Protein AF-A0A372MEX7-F1 (afdb_monomer_lite)

Structure (mmCIF, N/CA/C/O backbone):
data_AF-A0A372MEX7-F1
#
_entry.id   AF-A0A372MEX7-F1
#
loop_
_atom_site.group_PDB
_atom_site.id
_atom_site.type_symbol
_atom_site.label_atom_id
_atom_site.label_alt_id
_atom_site.label_comp_id
_atom_site.label_asym_id
_atom_site.label_entity_id
_atom_site.label_seq_id
_atom_site.pdbx_PDB_ins_code
_atom_site.Cartn_x
_atom_site.Cartn_y
_atom_site.Cartn_z
_atom_site.occupancy
_atom_site.B_iso_or_equiv
_atom_site.auth_seq_id
_atom_site.auth_comp_id
_atom_site.auth_asym_id
_atom_site.auth_atom_id
_atom_site.pdbx_PDB_model_num
ATOM 1 N N . MET A 1 1 ? -10.291 -11.111 20.963 1.00 56.66 1 MET A N 1
ATOM 2 C CA . MET A 1 1 ? -9.154 -10.433 20.317 1.00 56.66 1 MET A CA 1
ATOM 3 C C . MET A 1 1 ? -8.969 -9.152 21.096 1.00 56.66 1 MET A C 1
ATOM 5 O O . MET A 1 1 ? -9.987 -8.543 21.395 1.00 56.66 1 MET A O 1
ATOM 9 N N . THR A 1 2 ? -7.767 -8.831 21.561 1.00 71.25 2 THR A N 1
ATOM 10 C CA . THR A 1 2 ? -7.528 -7.522 22.191 1.00 71.25 2 THR A CA 1
ATOM 11 C C . THR A 1 2 ? -7.231 -6.488 21.112 1.00 71.25 2 THR A C 1
ATOM 13 O O . THR A 1 2 ? -6.749 -6.862 20.044 1.00 71.25 2 THR A O 1
ATOM 16 N N . ASP A 1 3 ? -7.473 -5.211 21.393 1.00 72.75 3 ASP A N 1
ATOM 17 C CA . ASP A 1 3 ? -7.234 -4.117 20.438 1.00 72.75 3 ASP A CA 1
ATOM 18 C C . ASP A 1 3 ? -5.768 -4.097 19.942 1.00 72.75 3 ASP A C 1
ATOM 20 O O . ASP A 1 3 ? -5.489 -3.837 18.767 1.00 72.75 3 ASP A O 1
ATOM 24 N N . ASP A 1 4 ? -4.837 -4.529 20.800 1.00 78.38 4 ASP A N 1
ATOM 25 C CA . ASP A 1 4 ? -3.423 -4.758 20.472 1.00 78.38 4 ASP A CA 1
ATOM 26 C C . ASP A 1 4 ? -3.206 -5.839 19.392 1.00 78.38 4 ASP A C 1
ATOM 28 O O . ASP A 1 4 ? -2.334 -5.692 18.532 1.00 78.38 4 ASP A O 1
ATOM 32 N N . ASP A 1 5 ? -4.003 -6.916 19.392 1.00 82.38 5 ASP A N 1
ATOM 33 C CA . ASP A 1 5 ? -3.903 -7.990 18.392 1.00 82.38 5 ASP A CA 1
ATOM 34 C C . ASP A 1 5 ? -4.407 -7.491 17.031 1.00 82.38 5 ASP A C 1
ATOM 36 O O . ASP A 1 5 ? -3.802 -7.766 15.992 1.00 82.38 5 ASP A O 1
ATOM 40 N N . THR A 1 6 ? -5.504 -6.724 17.021 1.00 81.50 6 THR A N 1
ATOM 41 C CA . THR A 1 6 ? -6.043 -6.100 15.803 1.00 81.50 6 THR A CA 1
ATOM 42 C C . THR A 1 6 ? -5.095 -5.069 15.216 1.00 81.50 6 THR A C 1
ATOM 44 O O . THR A 1 6 ? -4.880 -5.051 14.003 1.00 81.50 6 THR A O 1
ATOM 47 N N . LEU A 1 7 ? -4.465 -4.254 16.062 1.00 84.31 7 LEU A N 1
ATOM 48 C CA . LEU A 1 7 ? -3.479 -3.273 15.633 1.00 84.31 7 LEU A CA 1
ATOM 49 C C . LEU A 1 7 ? -2.242 -3.956 15.026 1.00 84.31 7 LEU A C 1
ATOM 51 O O . LEU A 1 7 ? -1.764 -3.545 13.966 1.00 84.31 7 LEU A O 1
ATOM 55 N N . ALA A 1 8 ? -1.762 -5.040 15.645 1.00 86.44 8 ALA A N 1
ATOM 56 C CA . ALA A 1 8 ? -0.664 -5.839 15.108 1.00 86.44 8 ALA A CA 1
ATOM 57 C C . ALA A 1 8 ? -1.004 -6.443 13.733 1.00 86.44 8 ALA A C 1
ATOM 59 O O . ALA A 1 8 ? -0.175 -6.384 12.823 1.00 86.44 8 ALA A O 1
ATOM 60 N N . MET A 1 9 ? -2.229 -6.953 13.549 1.00 86.06 9 MET A N 1
ATOM 61 C CA . MET A 1 9 ? -2.695 -7.449 12.248 1.00 86.06 9 MET A CA 1
ATOM 62 C C . MET A 1 9 ? -2.710 -6.349 11.181 1.00 86.06 9 MET A C 1
ATOM 64 O O . MET A 1 9 ? -2.256 -6.590 10.063 1.00 86.06 9 MET A O 1
ATOM 68 N N . CYS A 1 10 ? -3.168 -5.138 11.512 1.00 86.94 10 CYS A N 1
ATOM 69 C CA . CYS A 1 10 ? -3.152 -4.003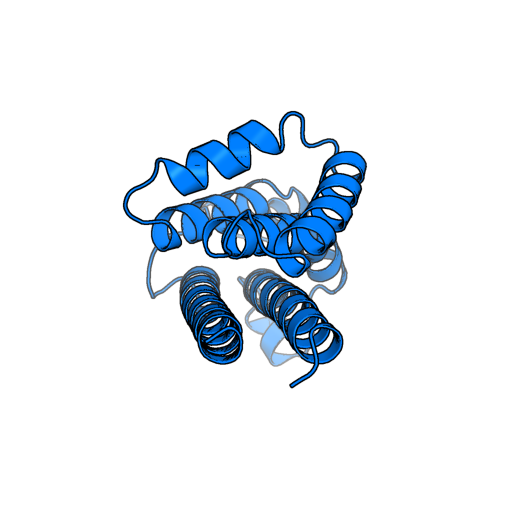 10.585 1.00 86.94 10 CYS A CA 1
ATOM 70 C C . CYS A 1 10 ? -1.724 -3.627 10.163 1.00 86.94 10 CYS A C 1
ATOM 72 O O . CYS A 1 10 ? -1.453 -3.487 8.969 1.00 86.94 10 CYS A O 1
ATOM 74 N N . TYR A 1 11 ? -0.790 -3.509 11.112 1.00 88.50 11 TYR A N 1
ATOM 75 C CA . TYR A 1 11 ? 0.608 -3.203 10.789 1.00 88.50 11 TYR A CA 1
ATOM 76 C C . TYR A 1 11 ? 1.270 -4.298 9.957 1.00 88.50 11 TYR A C 1
ATOM 78 O O . TYR A 1 11 ? 2.013 -3.993 9.021 1.00 88.50 11 TYR A O 1
ATOM 86 N N . GLN A 1 12 ? 0.978 -5.562 10.263 1.00 89.31 12 GLN A N 1
ATOM 87 C CA . GLN A 1 12 ? 1.463 -6.680 9.470 1.00 89.31 12 GLN A CA 1
ATOM 88 C C . GLN A 1 12 ? 0.907 -6.621 8.042 1.00 89.31 12 GLN A C 1
ATOM 90 O O . GLN A 1 12 ? 1.680 -6.701 7.092 1.00 89.31 12 GLN A O 1
ATOM 95 N N . ALA A 1 13 ? -0.397 -6.390 7.874 1.00 88.50 13 ALA A N 1
ATOM 96 C CA . ALA A 1 13 ? -1.021 -6.277 6.559 1.00 88.50 13 ALA A CA 1
ATOM 97 C C . ALA A 1 13 ? -0.429 -5.130 5.724 1.00 88.50 13 ALA A C 1
ATOM 99 O O . ALA A 1 13 ? -0.179 -5.304 4.528 1.00 88.50 13 ALA A O 1
ATOM 100 N N . ILE A 1 14 ? -0.151 -3.982 6.354 1.00 89.94 14 ILE A N 1
ATOM 101 C CA . ILE A 1 14 ? 0.517 -2.839 5.717 1.00 89.94 14 ILE A CA 1
ATOM 102 C C . ILE A 1 14 ? 1.927 -3.228 5.247 1.00 89.94 14 ILE A C 1
ATOM 104 O O . ILE A 1 14 ? 2.294 -2.978 4.095 1.00 89.94 14 ILE A O 1
ATOM 108 N N . GLY A 1 15 ? 2.721 -3.843 6.127 1.00 88.88 15 GLY A N 1
ATOM 109 C CA . GLY A 1 15 ? 4.100 -4.236 5.835 1.00 88.88 15 GLY A CA 1
ATOM 110 C C . GLY A 1 15 ? 4.200 -5.314 4.754 1.00 88.88 15 GLY A C 1
ATOM 111 O O . GLY A 1 15 ? 4.997 -5.180 3.819 1.00 88.88 15 GLY A O 1
ATOM 112 N N . ASP A 1 16 ? 3.364 -6.346 4.848 1.00 89.44 16 ASP A N 1
ATOM 113 C CA . ASP A 1 16 ? 3.303 -7.453 3.891 1.00 89.44 16 ASP A CA 1
ATOM 114 C C . ASP A 1 16 ? 2.873 -6.940 2.511 1.00 89.44 16 ASP A C 1
ATOM 116 O O . ASP A 1 16 ? 3.538 -7.215 1.512 1.00 89.44 16 ASP A O 1
ATOM 120 N N . THR A 1 17 ? 1.838 -6.095 2.453 1.00 89.44 17 THR A N 1
ATOM 121 C CA . THR A 1 17 ? 1.375 -5.464 1.208 1.00 89.44 17 THR A CA 1
ATOM 122 C C . THR A 1 17 ? 2.468 -4.624 0.551 1.00 89.44 17 THR A C 1
ATOM 124 O O . THR A 1 17 ? 2.776 -4.814 -0.629 1.00 89.44 17 THR A O 1
ATOM 127 N N . ALA A 1 18 ? 3.091 -3.712 1.302 1.00 89.81 18 ALA A N 1
ATOM 128 C CA . ALA A 1 18 ? 4.145 -2.854 0.769 1.00 89.81 18 ALA A CA 1
ATOM 129 C C . ALA A 1 18 ? 5.330 -3.680 0.247 1.00 89.81 18 ALA A C 1
ATOM 131 O O . ALA A 1 18 ? 5.901 -3.364 -0.801 1.00 89.81 18 ALA A O 1
ATOM 132 N N . THR A 1 19 ? 5.671 -4.768 0.941 1.00 89.56 19 THR A N 1
ATOM 133 C CA . THR A 1 19 ? 6.718 -5.708 0.526 1.00 89.56 19 THR A CA 1
ATOM 134 C C . THR A 1 19 ? 6.348 -6.418 -0.773 1.00 89.56 19 THR A C 1
ATOM 136 O O . THR A 1 19 ? 7.152 -6.414 -1.708 1.00 89.56 19 THR A O 1
ATOM 139 N N . GLU A 1 20 ? 5.142 -6.984 -0.861 1.00 88.50 20 GLU A N 1
ATOM 140 C CA . GLU A 1 20 ? 4.657 -7.701 -2.045 1.00 88.50 20 GLU A CA 1
ATOM 141 C C . GLU A 1 20 ? 4.644 -6.794 -3.282 1.00 88.50 20 GLU A C 1
ATOM 143 O O . GLU A 1 20 ? 5.156 -7.180 -4.338 1.00 88.50 20 GLU A O 1
ATOM 148 N N . ILE A 1 21 ? 4.120 -5.568 -3.152 1.00 88.06 21 ILE A N 1
ATOM 149 C CA . ILE A 1 21 ? 4.079 -4.593 -4.249 1.00 88.06 21 ILE A CA 1
ATOM 150 C C . ILE A 1 21 ? 5.502 -4.183 -4.652 1.00 88.06 21 ILE A C 1
ATOM 152 O O . ILE A 1 21 ? 5.837 -4.210 -5.840 1.00 88.06 21 ILE A O 1
ATOM 156 N N . SER A 1 22 ? 6.368 -3.859 -3.685 1.00 87.19 22 SER A N 1
ATOM 157 C CA . SER A 1 22 ? 7.760 -3.470 -3.967 1.00 87.19 22 SER A CA 1
ATOM 158 C C . SER A 1 22 ? 8.512 -4.570 -4.712 1.00 87.19 22 SER A C 1
ATOM 160 O O . SER A 1 22 ? 9.229 -4.291 -5.673 1.00 87.19 22 SER A O 1
ATOM 162 N N . GLN A 1 23 ? 8.321 -5.826 -4.298 1.00 85.44 23 GLN A N 1
ATOM 163 C CA . GLN A 1 23 ? 8.952 -6.982 -4.924 1.00 85.44 23 GLN A CA 1
ATOM 164 C C . GLN A 1 23 ? 8.421 -7.218 -6.344 1.00 85.44 23 GLN A C 1
ATOM 166 O O . GLN A 1 23 ? 9.188 -7.482 -7.270 1.00 85.44 23 GLN A O 1
ATOM 171 N N . ALA A 1 24 ? 7.109 -7.074 -6.550 1.00 84.81 24 ALA A N 1
ATOM 172 C CA . ALA A 1 24 ? 6.499 -7.235 -7.865 1.00 84.81 24 ALA A CA 1
ATOM 173 C C . ALA A 1 24 ? 7.093 -6.271 -8.903 1.00 84.81 24 ALA A C 1
ATOM 175 O O . ALA A 1 24 ? 7.310 -6.671 -10.049 1.00 84.81 24 ALA A O 1
ATOM 176 N N . TYR A 1 25 ? 7.394 -5.034 -8.495 1.00 79.06 25 TYR A N 1
ATOM 177 C CA . TYR A 1 25 ? 8.016 -4.033 -9.361 1.00 79.06 25 TYR A CA 1
ATOM 178 C C . TYR A 1 25 ? 9.544 -4.108 -9.416 1.00 79.06 25 TYR A C 1
ATOM 180 O O . TYR A 1 25 ? 10.106 -3.699 -10.432 1.00 79.06 25 TYR A O 1
ATOM 188 N N . SER A 1 26 ? 10.221 -4.669 -8.407 1.00 77.06 26 SER A N 1
ATOM 189 C CA . SER A 1 26 ? 11.660 -4.954 -8.496 1.00 77.06 26 SER A CA 1
ATOM 190 C C . SER A 1 26 ? 11.980 -6.119 -9.430 1.00 77.06 26 SER A C 1
ATOM 192 O O . SER A 1 26 ? 13.036 -6.128 -10.056 1.00 77.06 26 SER A O 1
ATOM 194 N N . ASP A 1 27 ? 11.067 -7.086 -9.537 1.00 71.62 27 ASP A N 1
ATOM 195 C CA . ASP A 1 27 ? 11.181 -8.231 -10.445 1.00 71.62 27 ASP A CA 1
ATOM 196 C C . ASP A 1 27 ? 10.789 -7.869 -11.892 1.00 71.62 27 ASP A C 1
ATOM 198 O O . ASP A 1 27 ? 11.020 -8.637 -12.833 1.00 71.62 27 ASP A O 1
ATOM 202 N N . PHE A 1 28 ? 10.132 -6.721 -12.093 1.00 62.81 28 PHE A N 1
ATOM 203 C CA . PHE A 1 28 ? 9.540 -6.364 -13.375 1.00 62.81 28 PHE A CA 1
ATOM 204 C C . PHE A 1 28 ? 10.605 -5.896 -14.374 1.00 62.81 28 PHE A C 1
ATOM 206 O O . PHE A 1 28 ? 11.166 -4.810 -14.257 1.00 62.81 28 PHE A O 1
ATOM 213 N N . GLY A 1 29 ? 10.829 -6.688 -15.425 1.00 53.88 29 GLY A N 1
ATOM 214 C CA . GLY A 1 29 ? 11.724 -6.340 -16.536 1.00 53.88 29 GLY A CA 1
ATOM 215 C C . GLY A 1 29 ? 13.080 -7.044 -16.518 1.00 53.88 29 GLY A C 1
ATOM 216 O O . GLY A 1 29 ? 13.778 -6.999 -17.531 1.00 53.88 29 GLY A O 1
ATOM 217 N N . ASP A 1 30 ? 13.408 -7.769 -15.448 1.00 58.53 30 ASP A N 1
ATOM 218 C CA . ASP A 1 30 ? 14.606 -8.605 -15.368 1.00 58.53 30 ASP A CA 1
ATOM 219 C C . ASP A 1 30 ? 14.240 -10.089 -15.259 1.00 58.53 30 ASP A C 1
ATOM 221 O O . ASP A 1 30 ? 14.470 -10.749 -14.253 1.00 58.53 30 ASP A O 1
ATOM 225 N N . LEU A 1 31 ? 13.638 -10.635 -16.321 1.00 54.94 31 LEU A N 1
ATOM 226 C CA . LEU A 1 31 ? 13.352 -12.073 -16.419 1.00 54.94 31 LEU A CA 1
ATOM 227 C C . LEU A 1 31 ? 14.621 -12.912 -16.202 1.00 54.94 31 LEU A C 1
ATOM 229 O O . LEU A 1 31 ? 14.553 -13.972 -15.593 1.00 54.94 31 LEU A O 1
ATOM 233 N N . VAL A 1 32 ? 15.779 -12.437 -16.673 1.00 53.75 32 VAL A N 1
ATOM 234 C CA . VAL A 1 32 ? 17.059 -13.146 -16.532 1.00 53.75 32 VAL A CA 1
ATOM 235 C C . VAL A 1 32 ? 17.560 -13.086 -15.087 1.00 53.75 32 VAL A C 1
ATOM 237 O O . VAL A 1 32 ? 17.927 -14.125 -14.546 1.00 53.75 32 VAL A O 1
ATOM 240 N N . GLY A 1 33 ? 17.514 -11.919 -14.444 1.00 56.44 33 GLY A N 1
ATOM 241 C CA . GLY A 1 33 ? 17.825 -11.747 -13.026 1.00 56.44 33 GLY A CA 1
ATOM 242 C C . GLY A 1 33 ? 16.879 -12.531 -12.126 1.00 56.44 33 GLY A C 1
ATOM 243 O O . GLY A 1 33 ? 17.351 -13.264 -11.266 1.00 56.44 33 GLY A O 1
ATOM 244 N N . TYR A 1 34 ? 15.573 -12.521 -12.397 1.00 54.44 34 TYR A N 1
ATOM 245 C CA . TYR A 1 34 ? 14.585 -13.341 -11.691 1.00 54.44 34 TYR A CA 1
ATOM 246 C C . TYR A 1 34 ? 14.911 -14.841 -11.780 1.00 54.44 34 TYR A C 1
ATOM 248 O O . TYR A 1 34 ? 14.970 -15.521 -10.756 1.00 54.44 34 TYR A O 1
ATOM 256 N N . TYR A 1 35 ? 15.217 -15.356 -12.980 1.00 54.53 35 TYR A N 1
ATOM 257 C CA . TYR A 1 35 ? 15.653 -16.750 -13.157 1.00 54.53 35 TYR A CA 1
ATOM 258 C C . TYR A 1 35 ? 17.008 -17.057 -12.494 1.00 54.53 35 TYR A C 1
ATOM 260 O O . TYR A 1 35 ? 17.278 -18.213 -12.174 1.00 54.53 35 TYR A O 1
ATOM 268 N N . MET A 1 36 ? 17.850 -16.046 -12.263 1.00 55.91 36 MET A N 1
ATOM 269 C CA . MET A 1 36 ? 19.123 -16.162 -11.541 1.00 55.91 36 MET A CA 1
ATOM 270 C C . MET A 1 36 ? 19.033 -15.789 -10.049 1.00 55.91 36 MET A C 1
ATOM 272 O O . MET A 1 36 ? 20.060 -15.766 -9.373 1.00 55.91 36 MET A O 1
ATOM 276 N N . GLY A 1 37 ? 17.838 -15.505 -9.517 1.00 54.41 37 GLY A N 1
ATOM 277 C CA . GLY A 1 37 ? 17.641 -15.089 -8.122 1.00 54.41 37 GLY A CA 1
ATOM 278 C C . GLY A 1 37 ? 18.178 -13.690 -7.780 1.00 54.41 37 GLY A C 1
ATOM 279 O O . GLY A 1 37 ? 18.357 -13.371 -6.607 1.00 54.41 37 GLY A O 1
ATOM 280 N N . GLN A 1 38 ? 18.462 -12.855 -8.779 1.00 53.88 38 GLN A N 1
ATOM 281 C CA . GLN A 1 38 ? 18.893 -11.470 -8.614 1.00 53.88 38 GLN A CA 1
ATOM 282 C C . GLN A 1 38 ? 17.673 -10.547 -8.570 1.00 53.88 38 GLN A C 1
ATOM 284 O O . GLN A 1 38 ? 17.123 -10.160 -9.597 1.00 53.88 38 GLN A O 1
ATOM 289 N N . THR A 1 39 ? 17.257 -10.187 -7.360 1.00 59.81 39 THR A N 1
ATOM 290 C CA . THR A 1 39 ? 16.286 -9.115 -7.109 1.00 59.81 39 THR A CA 1
ATOM 291 C C . THR A 1 39 ? 17.034 -7.826 -6.790 1.00 59.81 39 THR A C 1
ATOM 293 O O . THR A 1 39 ? 17.970 -7.841 -5.986 1.00 59.81 39 THR A O 1
ATOM 296 N N . SER A 1 40 ? 16.617 -6.692 -7.360 1.00 67.00 40 SER A N 1
ATOM 297 C CA . SER A 1 40 ? 17.160 -5.387 -6.964 1.00 67.00 40 SER A CA 1
ATOM 298 C C . SER A 1 40 ? 16.639 -5.005 -5.577 1.00 67.00 40 SER A C 1
ATOM 300 O O . SER A 1 40 ? 15.647 -4.290 -5.434 1.00 67.00 40 SER A O 1
ATOM 302 N N . THR A 1 41 ? 17.321 -5.487 -4.536 1.00 74.44 41 THR A N 1
ATOM 303 C CA . THR A 1 41 ? 17.014 -5.174 -3.131 1.00 74.44 41 THR A CA 1
ATOM 304 C C . THR A 1 41 ? 17.067 -3.669 -2.872 1.00 74.44 41 THR A C 1
ATOM 306 O O . THR A 1 41 ? 16.300 -3.146 -2.070 1.00 74.44 41 THR A O 1
ATOM 309 N N . THR A 1 42 ? 17.909 -2.939 -3.609 1.00 80.25 42 THR A N 1
ATOM 310 C CA . THR A 1 42 ? 17.964 -1.474 -3.574 1.00 80.25 42 THR A CA 1
ATOM 311 C C . THR A 1 42 ? 16.662 -0.832 -4.044 1.00 80.25 42 THR A C 1
ATOM 313 O O . THR A 1 42 ? 16.182 0.091 -3.392 1.00 80.25 42 THR A O 1
ATOM 316 N N . LEU A 1 43 ? 16.074 -1.306 -5.146 1.00 79.81 43 LEU A N 1
ATOM 317 C CA . LEU A 1 43 ? 14.803 -0.775 -5.640 1.00 79.81 43 LEU A CA 1
ATOM 318 C C . LEU A 1 43 ? 13.651 -1.140 -4.700 1.00 79.81 43 LEU A C 1
ATOM 320 O O . LEU A 1 43 ? 12.845 -0.279 -4.362 1.00 79.81 43 LEU A O 1
ATOM 324 N N . GLN A 1 44 ? 13.627 -2.380 -4.212 1.00 81.88 44 GLN A N 1
ATOM 325 C CA . GLN A 1 44 ? 12.626 -2.828 -3.248 1.00 81.88 44 GLN A CA 1
ATOM 326 C C . GLN A 1 44 ? 12.618 -1.949 -1.986 1.00 81.88 44 GLN A C 1
ATOM 328 O O . GLN A 1 44 ? 11.565 -1.473 -1.581 1.00 81.88 44 GLN A O 1
ATOM 333 N N . LEU A 1 45 ? 13.786 -1.669 -1.396 1.00 84.38 45 LEU A N 1
ATOM 334 C CA . LEU A 1 45 ? 13.895 -0.823 -0.199 1.00 84.38 45 LEU A CA 1
ATOM 335 C C . LEU A 1 45 ? 13.487 0.635 -0.453 1.00 84.38 45 LEU A C 1
ATOM 337 O O . LEU A 1 45 ? 12.956 1.288 0.445 1.00 84.38 45 LEU A O 1
ATOM 341 N N . ARG A 1 46 ? 13.737 1.150 -1.663 1.00 84.88 46 ARG A N 1
ATOM 342 C CA . ARG A 1 46 ? 13.332 2.507 -2.060 1.00 84.88 46 ARG A CA 1
ATOM 343 C C . ARG A 1 46 ? 11.824 2.625 -2.240 1.00 84.88 46 ARG A C 1
ATOM 345 O O . ARG A 1 46 ? 11.254 3.611 -1.791 1.00 84.88 46 ARG A O 1
ATOM 352 N N . LEU A 1 47 ? 11.200 1.629 -2.870 1.00 86.88 47 LEU A N 1
ATOM 353 C CA . LEU A 1 47 ? 9.756 1.593 -3.102 1.00 86.88 47 LEU A CA 1
ATOM 354 C C . LEU A 1 47 ? 8.968 1.253 -1.833 1.00 86.88 47 LEU A C 1
ATOM 356 O O . LEU A 1 47 ? 7.840 1.712 -1.691 1.00 86.88 47 LEU A O 1
ATOM 360 N N . PHE A 1 48 ? 9.568 0.517 -0.894 1.00 89.88 48 PHE A N 1
ATOM 361 C CA . PHE A 1 48 ? 8.891 0.070 0.321 1.00 89.88 48 PHE A CA 1
ATOM 362 C C . PHE A 1 48 ? 8.258 1.224 1.095 1.00 89.88 48 PHE A C 1
ATOM 364 O O . PHE A 1 48 ? 7.053 1.226 1.288 1.00 89.88 48 PHE A O 1
ATOM 371 N N . ARG A 1 49 ? 9.039 2.240 1.483 1.00 89.94 49 ARG A N 1
ATOM 372 C CA . ARG A 1 49 ? 8.536 3.357 2.303 1.00 89.94 49 ARG A CA 1
ATOM 373 C C . ARG A 1 49 ? 7.359 4.120 1.674 1.00 89.94 49 ARG A C 1
ATOM 375 O O . ARG A 1 49 ? 6.357 4.290 2.366 1.00 89.94 49 ARG A O 1
ATOM 382 N N . PRO A 1 50 ? 7.429 4.589 0.413 1.00 89.38 50 PRO A N 1
ATOM 383 C CA . PRO A 1 50 ? 6.298 5.286 -0.189 1.00 89.38 50 PRO A CA 1
ATOM 384 C C . PRO A 1 50 ? 5.099 4.357 -0.430 1.00 89.38 50 PRO A C 1
ATOM 386 O O . PRO A 1 50 ? 3.966 4.792 -0.267 1.00 89.38 50 PRO A O 1
ATOM 389 N N . LEU A 1 51 ? 5.310 3.066 -0.713 1.00 90.38 51 LEU A N 1
ATOM 390 C CA . LEU A 1 51 ? 4.206 2.104 -0.819 1.00 90.38 51 LEU A CA 1
ATOM 391 C C . LEU A 1 51 ? 3.566 1.789 0.537 1.00 90.38 51 LEU A C 1
ATOM 393 O O . LEU A 1 51 ? 2.351 1.632 0.611 1.00 90.38 51 LEU A O 1
ATOM 397 N N . THR A 1 52 ? 4.346 1.742 1.618 1.00 90.94 52 THR A N 1
ATOM 398 C CA . THR A 1 52 ? 3.831 1.658 2.990 1.00 90.94 52 THR A CA 1
ATOM 399 C C . THR A 1 52 ? 2.924 2.845 3.286 1.00 90.94 52 THR A C 1
ATOM 401 O O . THR A 1 52 ? 1.843 2.646 3.825 1.00 90.94 52 THR A O 1
ATOM 404 N N . LEU A 1 53 ? 3.317 4.061 2.888 1.00 90.38 53 LEU A N 1
ATOM 405 C CA . LEU A 1 53 ? 2.488 5.250 3.076 1.00 90.38 53 LEU A CA 1
ATOM 406 C C . LEU A 1 53 ? 1.143 5.128 2.345 1.00 90.38 53 LEU A C 1
ATOM 408 O O . LEU A 1 53 ? 0.102 5.319 2.971 1.00 90.38 53 LEU A O 1
ATOM 412 N N . GLU A 1 54 ? 1.158 4.772 1.058 1.00 90.81 54 GLU A N 1
ATOM 413 C CA . GLU A 1 54 ? -0.073 4.580 0.274 1.00 90.81 54 GLU A CA 1
ATOM 414 C C . GLU A 1 54 ? -0.964 3.480 0.854 1.00 90.81 54 GLU A C 1
ATOM 416 O O . GLU A 1 54 ? -2.183 3.622 0.931 1.00 90.81 54 GLU A O 1
ATOM 421 N N . THR A 1 55 ? -0.357 2.394 1.330 1.00 89.75 55 THR A N 1
ATOM 422 C CA . THR A 1 55 ? -1.082 1.279 1.944 1.00 89.75 55 THR A CA 1
ATOM 423 C C . THR A 1 55 ? -1.753 1.700 3.249 1.00 89.75 55 THR A C 1
ATOM 425 O O . THR A 1 55 ? -2.918 1.376 3.482 1.00 89.75 55 THR A O 1
ATOM 428 N N . SER A 1 56 ? -1.054 2.463 4.091 1.00 89.50 56 SER A N 1
ATOM 429 C CA . SER A 1 56 ? -1.630 3.004 5.321 1.00 89.50 56 SER A CA 1
ATOM 430 C C . SER A 1 56 ? -2.753 4.000 5.038 1.00 89.50 56 SER A C 1
ATOM 432 O O . SER A 1 56 ? -3.774 3.971 5.717 1.00 89.50 56 SER A O 1
ATOM 434 N N . LEU A 1 57 ? -2.603 4.856 4.021 1.00 89.94 57 LEU A N 1
ATOM 435 C CA . LEU A 1 57 ? -3.649 5.781 3.572 1.00 89.94 57 LEU A CA 1
ATOM 436 C C . LEU A 1 57 ? -4.905 5.038 3.111 1.00 89.94 57 LEU A C 1
ATOM 438 O O . LEU A 1 57 ? -6.015 5.398 3.510 1.00 89.94 57 LEU A O 1
ATOM 442 N N . TYR A 1 58 ? -4.725 3.979 2.322 1.00 90.50 58 TYR A N 1
ATOM 443 C CA . TYR A 1 58 ? -5.818 3.127 1.878 1.00 90.50 58 TYR A CA 1
ATOM 444 C C . TYR A 1 58 ? -6.529 2.466 3.063 1.00 90.50 58 TYR A C 1
ATOM 446 O O . TYR A 1 58 ? -7.747 2.584 3.189 1.00 90.50 58 TYR A O 1
ATOM 454 N N . LEU A 1 59 ? -5.782 1.863 3.990 1.00 88.50 59 LEU A N 1
ATOM 455 C CA . LEU A 1 59 ? -6.344 1.227 5.182 1.00 88.50 59 LEU A CA 1
ATOM 456 C C . LEU A 1 59 ? -7.092 2.235 6.077 1.00 88.50 59 LEU A C 1
ATOM 458 O O . LEU A 1 59 ? -8.216 1.970 6.500 1.00 88.50 59 LEU A O 1
ATOM 462 N N . LEU A 1 60 ? -6.536 3.430 6.295 1.00 89.00 60 LEU A N 1
ATOM 463 C CA . LEU A 1 60 ? -7.198 4.5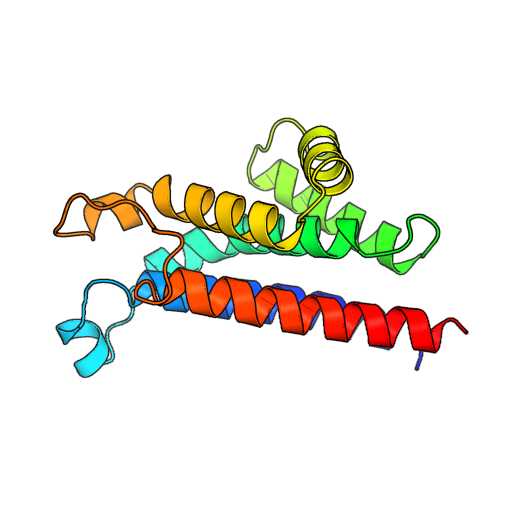18 7.030 1.00 89.00 60 LEU A CA 1
ATOM 464 C C . LEU A 1 60 ? -8.478 5.012 6.345 1.00 89.00 60 LEU A C 1
ATOM 466 O O . LEU A 1 60 ? -9.381 5.502 7.019 1.00 89.00 60 LEU A O 1
ATOM 470 N N . SER A 1 61 ? -8.580 4.902 5.019 1.00 88.62 61 SER A N 1
ATOM 471 C CA . SER A 1 61 ? -9.805 5.257 4.292 1.00 88.62 61 SER A CA 1
ATOM 472 C C . SER A 1 61 ? -10.959 4.275 4.531 1.00 88.62 61 SER A C 1
ATOM 474 O O . SER A 1 61 ? -12.121 4.635 4.322 1.00 88.62 61 SER A O 1
ATOM 476 N N . LEU A 1 62 ? -10.638 3.050 4.963 1.00 86.19 62 LEU A N 1
ATOM 477 C CA . LEU A 1 62 ? -11.587 1.971 5.230 1.00 86.19 62 LEU A CA 1
ATOM 478 C C . LEU A 1 62 ? -11.948 1.852 6.717 1.00 86.19 62 LEU A C 1
ATOM 480 O O . LEU A 1 62 ? -13.055 1.422 7.031 1.00 86.19 62 LEU A O 1
ATOM 484 N N . LEU A 1 63 ? -11.034 2.224 7.61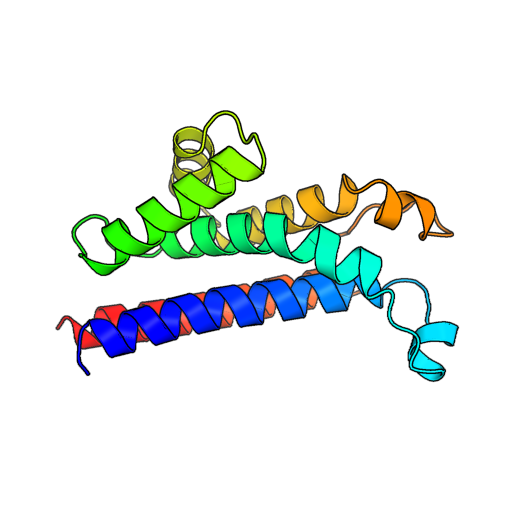8 1.00 85.69 63 LEU A N 1
ATOM 485 C CA . LEU A 1 63 ? -11.272 2.207 9.061 1.00 85.69 63 LEU A CA 1
ATOM 486 C C . LEU A 1 63 ? -12.225 3.315 9.519 1.00 85.69 63 LEU A C 1
ATOM 488 O O . LEU A 1 63 ? -12.292 4.402 8.937 1.00 85.69 63 LEU A O 1
ATOM 492 N N . ASP A 1 64 ? -12.916 3.052 10.629 1.00 81.50 64 ASP A N 1
ATOM 493 C CA . ASP A 1 64 ? -13.765 4.052 11.260 1.00 81.50 64 ASP A CA 1
ATOM 494 C C . ASP A 1 64 ? -12.928 5.091 12.018 1.00 81.50 64 ASP A C 1
ATOM 496 O O . ASP A 1 64 ? -12.033 4.767 12.801 1.00 81.50 64 ASP A O 1
ATOM 500 N N . THR A 1 65 ? -13.246 6.366 11.807 1.00 80.94 65 THR A N 1
ATOM 501 C CA . THR A 1 65 ? -12.489 7.500 12.363 1.00 80.94 65 THR A CA 1
ATOM 502 C C . THR A 1 65 ? -12.564 7.609 13.885 1.00 80.94 65 THR A C 1
ATOM 504 O O . THR A 1 65 ? -11.777 8.340 14.483 1.00 80.94 65 THR A O 1
ATOM 507 N N . THR A 1 66 ? -13.514 6.914 14.511 1.00 77.88 66 THR A N 1
ATOM 508 C CA . THR A 1 66 ? -13.696 6.883 15.967 1.00 77.88 66 THR A CA 1
ATOM 509 C C . THR A 1 66 ? -12.915 5.766 16.655 1.00 77.88 66 THR A C 1
ATOM 511 O O . THR A 1 66 ? -12.887 5.743 17.883 1.00 77.88 66 THR A O 1
ATOM 514 N N . SER A 1 67 ? -12.302 4.848 15.900 1.00 80.75 67 SER A N 1
ATOM 515 C CA . SER A 1 67 ? -11.528 3.734 16.454 1.00 80.75 67 SER A CA 1
ATOM 516 C C . SER A 1 67 ? -10.171 4.206 16.995 1.00 80.75 67 SER A C 1
ATOM 518 O O . SER A 1 67 ? -9.504 5.045 16.386 1.00 80.75 67 SER A O 1
ATOM 520 N N . GLU A 1 68 ? -9.729 3.639 18.119 1.00 82.81 68 GLU A N 1
ATOM 521 C CA . GLU A 1 68 ? -8.385 3.873 18.673 1.00 82.81 68 GLU A CA 1
ATOM 522 C C . GLU A 1 68 ? -7.293 3.412 17.690 1.00 82.81 68 GLU A C 1
ATOM 524 O O . GLU A 1 68 ? -6.312 4.121 17.460 1.00 82.81 68 GLU A O 1
ATOM 529 N N . ILE A 1 69 ? -7.556 2.317 16.967 1.00 84.19 69 ILE A N 1
ATOM 530 C CA . ILE A 1 69 ? -6.699 1.776 15.903 1.00 84.19 69 ILE A CA 1
ATOM 531 C C . ILE A 1 69 ? -6.478 2.819 14.795 1.00 84.19 69 ILE A C 1
ATOM 533 O O . ILE A 1 69 ? -5.362 2.979 14.295 1.00 84.19 69 ILE A O 1
ATOM 537 N N . TYR A 1 70 ? -7.524 3.566 14.418 1.00 87.56 70 TYR A N 1
ATOM 538 C CA . TYR A 1 70 ? -7.402 4.637 13.425 1.00 87.56 70 TYR A CA 1
ATOM 539 C C . TYR A 1 70 ? -6.443 5.726 13.911 1.00 87.56 70 TYR A C 1
ATOM 541 O O . TYR A 1 70 ? -5.596 6.186 13.144 1.00 87.56 70 TYR A O 1
ATOM 549 N N . ALA A 1 71 ? -6.559 6.141 15.175 1.00 86.00 71 ALA A N 1
ATOM 550 C CA . ALA A 1 71 ? -5.717 7.191 15.736 1.00 86.00 71 ALA A CA 1
ATOM 551 C C . ALA A 1 71 ? -4.236 6.785 15.733 1.00 86.00 71 ALA A C 1
ATOM 553 O O . ALA A 1 71 ? -3.394 7.582 15.309 1.00 86.00 71 ALA A O 1
ATOM 554 N N . ASP A 1 72 ? -3.932 5.547 16.121 1.00 87.62 72 ASP A N 1
ATOM 555 C CA . ASP A 1 72 ? -2.564 5.028 16.159 1.00 87.62 72 ASP A CA 1
ATOM 556 C C . ASP A 1 72 ? -1.948 4.922 14.764 1.00 87.62 72 ASP A C 1
ATOM 558 O O . ASP A 1 72 ? -0.879 5.489 14.503 1.00 87.62 72 ASP A O 1
ATOM 562 N N . ILE A 1 73 ? -2.656 4.285 13.827 1.00 88.62 73 ILE A N 1
ATOM 563 C CA . ILE A 1 73 ? -2.184 4.151 12.444 1.00 88.62 73 ILE A CA 1
ATOM 564 C C . ILE A 1 73 ? -2.035 5.534 11.802 1.00 88.62 73 ILE A C 1
ATOM 566 O O . ILE A 1 73 ? -1.069 5.778 11.075 1.00 88.62 73 ILE A O 1
ATOM 570 N N . TYR A 1 74 ? -2.931 6.479 12.098 1.00 89.19 74 TYR A N 1
ATOM 571 C CA . TYR A 1 74 ? -2.832 7.851 11.605 1.00 89.19 74 TYR A CA 1
ATOM 572 C C . TYR A 1 74 ? -1.578 8.566 12.121 1.00 89.19 74 TYR A C 1
ATOM 574 O O . TYR A 1 74 ? -0.911 9.256 11.345 1.00 89.19 74 TYR A O 1
ATOM 582 N N . GLN A 1 75 ? -1.209 8.399 13.397 1.00 88.56 75 GLN A N 1
ATOM 583 C CA . GLN A 1 75 ? 0.014 8.999 13.940 1.00 88.56 75 GLN A CA 1
ATOM 584 C C . GLN A 1 75 ? 1.270 8.449 13.263 1.00 88.56 75 GLN A C 1
ATOM 586 O O . GLN A 1 75 ? 2.138 9.235 12.871 1.00 88.56 75 GLN A O 1
ATOM 591 N N . GLU A 1 76 ? 1.365 7.132 13.079 1.00 89.00 76 GLU A N 1
ATOM 592 C CA . GLU A 1 76 ? 2.510 6.520 12.395 1.00 89.00 76 GLU A CA 1
ATOM 593 C C . GLU A 1 76 ? 2.566 6.920 10.915 1.00 89.00 76 GLU A C 1
ATOM 595 O O . GLU A 1 76 ? 3.616 7.327 10.413 1.00 89.00 76 GLU A O 1
ATOM 600 N N . THR A 1 77 ? 1.419 6.944 10.235 1.00 89.38 77 THR A N 1
ATOM 601 C CA . THR A 1 77 ? 1.309 7.413 8.843 1.00 89.38 77 THR A CA 1
ATOM 602 C C . THR A 1 77 ? 1.743 8.872 8.717 1.00 89.38 77 THR A C 1
ATOM 604 O O . THR A 1 77 ? 2.472 9.236 7.795 1.00 89.38 77 THR A O 1
ATOM 607 N N . LYS A 1 78 ? 1.376 9.722 9.681 1.00 89.00 78 LYS A N 1
ATOM 608 C CA . LYS A 1 78 ? 1.788 11.129 9.724 1.00 89.00 78 LYS A CA 1
ATOM 609 C C . LYS A 1 78 ? 3.288 11.299 9.946 1.00 89.00 78 LYS A C 1
ATOM 611 O O . LYS A 1 78 ? 3.873 12.230 9.390 1.00 89.00 78 LYS A O 1
ATOM 616 N N . LYS A 1 79 ? 3.923 10.442 10.751 1.00 89.00 79 LYS A N 1
ATOM 617 C CA . LYS A 1 79 ? 5.388 10.434 10.899 1.00 89.00 79 LYS A CA 1
ATOM 618 C C . LYS A 1 79 ? 6.052 10.057 9.577 1.00 89.00 79 LYS A C 1
ATOM 620 O O . LYS A 1 79 ? 6.905 10.805 9.107 1.00 89.00 79 LYS A O 1
ATOM 625 N N . LEU A 1 80 ? 5.589 8.982 8.941 1.00 88.19 80 LEU A N 1
ATOM 626 C CA . LEU A 1 80 ? 6.118 8.522 7.658 1.00 88.19 80 LEU A CA 1
ATOM 627 C C . LEU A 1 80 ? 5.946 9.569 6.545 1.00 88.19 80 LEU A C 1
ATOM 629 O O . LEU A 1 80 ? 6.886 9.835 5.802 1.00 88.19 80 LEU A O 1
ATOM 633 N N . ALA A 1 81 ? 4.788 10.229 6.467 1.00 88.12 81 ALA A N 1
ATOM 634 C CA . ALA A 1 81 ? 4.536 11.299 5.502 1.00 88.12 81 ALA A CA 1
ATOM 635 C C . ALA A 1 81 ? 5.501 12.482 5.672 1.00 88.12 81 ALA A C 1
ATOM 637 O O . ALA A 1 81 ? 5.991 13.024 4.685 1.00 88.12 81 ALA A O 1
ATOM 638 N N . LYS A 1 82 ? 5.821 12.857 6.920 1.00 88.00 82 LYS A N 1
ATOM 639 C CA . LYS A 1 82 ? 6.821 13.897 7.208 1.00 88.00 82 LYS A CA 1
ATOM 640 C C . LYS A 1 82 ? 8.224 13.484 6.777 1.00 88.00 82 LYS A C 1
ATOM 642 O O . LYS A 1 82 ? 8.948 14.316 6.246 1.00 88.00 82 LYS A O 1
ATOM 647 N N . GLU A 1 83 ? 8.607 12.229 7.005 1.00 88.12 83 GLU A N 1
ATOM 648 C CA . GLU A 1 83 ? 9.906 11.703 6.562 1.00 88.12 83 GLU A CA 1
ATOM 649 C C . GLU A 1 83 ? 10.042 11.679 5.037 1.00 88.12 83 GLU A C 1
ATOM 651 O O . GLU A 1 83 ? 11.140 11.858 4.517 1.00 88.12 83 GLU A O 1
ATOM 656 N N . LEU A 1 84 ? 8.932 11.458 4.331 1.00 85.75 84 LEU A N 1
ATOM 657 C CA . LEU A 1 84 ? 8.859 11.445 2.870 1.00 85.75 84 LEU A CA 1
ATOM 658 C C . LEU A 1 84 ? 8.556 12.826 2.264 1.00 85.75 84 LEU A C 1
ATOM 660 O O . LEU A 1 84 ? 8.362 12.922 1.056 1.00 85.75 84 LEU A O 1
ATOM 664 N N . GLU A 1 85 ? 8.509 13.880 3.086 1.00 85.25 85 GLU A N 1
ATOM 665 C CA . GLU A 1 85 ? 8.224 15.264 2.676 1.00 85.25 85 GLU A CA 1
ATOM 666 C C . GLU A 1 85 ? 6.891 15.432 1.911 1.00 85.25 85 GLU A C 1
ATOM 668 O O . GLU A 1 85 ? 6.724 16.340 1.092 1.00 85.25 85 GLU A O 1
ATOM 673 N N . VAL A 1 86 ? 5.903 14.581 2.206 1.00 82.44 86 VAL A N 1
ATOM 674 C CA . VAL A 1 86 ? 4.568 14.642 1.596 1.00 82.44 86 VAL A CA 1
ATOM 675 C C . VAL A 1 86 ? 3.801 15.830 2.166 1.00 82.44 86 VAL A C 1
ATOM 677 O O . VAL A 1 86 ? 3.569 15.937 3.371 1.00 82.44 86 VAL A O 1
ATOM 680 N N . SER A 1 87 ? 3.425 16.750 1.279 1.00 68.69 87 SER A N 1
ATOM 681 C CA . SER A 1 87 ? 3.016 18.108 1.645 1.00 68.69 87 SER A CA 1
ATOM 682 C C . SER A 1 87 ? 1.637 18.194 2.308 1.00 68.69 87 SER A C 1
ATOM 684 O O . SER A 1 87 ? 1.408 19.127 3.073 1.00 68.69 87 SER A O 1
ATOM 686 N N . SER A 1 88 ? 0.731 17.244 2.046 1.00 78.81 88 SER A N 1
ATOM 687 C CA . SER A 1 88 ? -0.624 17.266 2.612 1.00 78.81 88 SER A CA 1
ATOM 688 C C . SER A 1 88 ? -1.227 15.863 2.743 1.00 78.81 88 SER A C 1
ATOM 690 O O . SER A 1 88 ? -1.857 15.335 1.830 1.00 78.81 88 SER A O 1
ATOM 692 N N . LEU A 1 89 ? -1.037 15.247 3.915 1.00 82.06 89 LEU A N 1
ATOM 693 C CA . LEU A 1 89 ? -1.634 13.946 4.248 1.00 82.06 89 LEU A CA 1
ATOM 694 C C . LEU A 1 89 ? -3.170 14.016 4.260 1.00 82.06 89 LEU A C 1
ATOM 696 O O . LEU A 1 89 ? -3.845 13.077 3.837 1.00 82.06 89 LEU A O 1
ATOM 700 N N . GLU A 1 90 ? -3.725 15.128 4.752 1.00 80.81 90 GLU A N 1
ATOM 701 C CA . GLU A 1 90 ? -5.173 15.314 4.834 1.00 80.81 90 GLU A CA 1
ATOM 702 C C . GLU A 1 90 ? -5.821 15.405 3.442 1.00 80.81 90 GLU A C 1
ATOM 704 O O . GLU A 1 90 ? -6.922 14.885 3.251 1.00 80.81 90 GLU A O 1
ATOM 709 N N . GLU A 1 91 ? -5.140 15.993 2.453 1.00 81.00 91 GLU A N 1
ATOM 710 C CA . GLU A 1 91 ? -5.599 15.998 1.057 1.00 81.00 91 GLU A CA 1
ATOM 711 C C . GLU A 1 91 ? -5.612 14.589 0.463 1.00 81.00 91 GLU A C 1
ATOM 713 O O . GLU A 1 91 ? -6.618 14.200 -0.129 1.00 81.00 91 GLU A O 1
ATOM 718 N N . CYS A 1 92 ? -4.558 13.795 0.688 1.00 82.19 92 CYS A N 1
ATOM 719 C CA . CYS A 1 92 ? -4.506 12.403 0.239 1.00 82.19 92 CYS A CA 1
ATOM 720 C C . CYS A 1 92 ? -5.666 11.582 0.823 1.00 82.19 92 CYS A C 1
ATOM 722 O O . CYS A 1 92 ? -6.403 10.934 0.083 1.00 82.19 92 CYS A O 1
ATOM 724 N N . LEU A 1 93 ? -5.904 11.660 2.137 1.00 83.31 93 LEU A N 1
ATOM 725 C CA . LEU A 1 93 ? -7.036 10.968 2.773 1.00 83.31 93 LEU A CA 1
ATOM 726 C C . LEU A 1 93 ? -8.391 11.455 2.252 1.00 83.31 93 LEU A C 1
ATOM 728 O O . LEU A 1 93 ? -9.332 10.671 2.128 1.00 83.31 93 LEU A O 1
ATOM 732 N N . THR A 1 94 ? -8.506 12.749 1.955 1.00 82.88 94 THR A N 1
ATOM 733 C CA . THR A 1 94 ? -9.732 13.319 1.391 1.00 82.88 94 THR A CA 1
ATOM 734 C C . THR A 1 94 ? -9.986 12.784 -0.017 1.00 82.88 94 THR A C 1
ATOM 736 O O . THR A 1 94 ? -11.129 12.449 -0.322 1.00 82.88 94 THR A O 1
ATOM 739 N N . ALA A 1 95 ? -8.944 12.621 -0.838 1.00 84.00 95 ALA A N 1
ATOM 740 C CA . ALA A 1 95 ? -9.051 12.022 -2.167 1.00 84.00 95 ALA A CA 1
ATOM 741 C C . ALA A 1 95 ? -9.593 10.582 -2.099 1.00 84.00 95 ALA A C 1
ATOM 743 O O . ALA A 1 95 ? -10.592 10.278 -2.749 1.00 84.00 95 ALA A O 1
ATOM 744 N N . TYR A 1 96 ? -9.048 9.741 -1.211 1.00 82.88 96 TYR A N 1
ATOM 745 C CA . TYR A 1 96 ? -9.560 8.378 -0.989 1.00 82.88 96 TYR A CA 1
ATOM 746 C C . TYR A 1 96 ? -11.021 8.341 -0.502 1.00 82.88 96 TYR A C 1
ATOM 748 O O . TYR A 1 96 ? -11.750 7.394 -0.789 1.00 82.88 96 TYR A O 1
ATOM 756 N N . LYS A 1 97 ? -11.480 9.355 0.244 1.00 78.88 97 LYS A N 1
ATOM 757 C CA . LYS A 1 97 ? -12.876 9.433 0.715 1.00 78.88 97 LYS A CA 1
ATOM 758 C C . LYS A 1 97 ? -13.850 9.935 -0.352 1.00 78.88 97 LYS A C 1
ATOM 760 O O . LYS A 1 97 ? -15.032 9.609 -0.272 1.00 78.88 97 LYS A O 1
ATOM 765 N N . GLN A 1 98 ? -13.379 10.750 -1.295 1.00 81.94 98 GLN A N 1
ATOM 766 C CA . GLN A 1 98 ? -14.194 11.328 -2.365 1.00 81.94 98 GLN A CA 1
ATOM 767 C C . GLN A 1 98 ? -14.330 10.399 -3.574 1.00 81.94 98 GLN A C 1
ATOM 769 O O . GLN A 1 98 ? -15.339 10.474 -4.276 1.00 81.94 98 GLN A O 1
ATOM 774 N N . GLU A 1 99 ? -13.349 9.528 -3.809 1.00 81.94 99 GLU A N 1
ATOM 775 C CA . GLU A 1 99 ? -13.381 8.603 -4.938 1.00 81.94 99 GLU A CA 1
ATOM 776 C C . GLU A 1 99 ? -14.406 7.467 -4.709 1.00 81.94 99 GLU A C 1
ATOM 778 O O . GLU A 1 99 ? -14.384 6.817 -3.658 1.00 81.94 99 GLU A O 1
ATOM 783 N N . PRO A 1 100 ? -15.303 7.186 -5.676 1.00 75.50 100 PRO A N 1
ATOM 784 C CA . PRO A 1 100 ? -16.262 6.084 -5.583 1.00 75.50 100 PRO A CA 1
ATOM 785 C C . PRO A 1 100 ? -15.604 4.698 -5.632 1.00 75.50 100 PRO A C 1
ATOM 787 O O . PRO A 1 100 ? -16.144 3.760 -5.048 1.00 75.50 100 PRO A O 1
ATOM 790 N N . ASP A 1 101 ? -14.457 4.563 -6.306 1.00 86.69 101 ASP A N 1
ATOM 791 C CA . ASP A 1 101 ? -13.674 3.325 -6.371 1.00 86.69 101 ASP A CA 1
ATOM 792 C C . ASP A 1 101 ? -12.309 3.524 -5.697 1.00 86.69 101 ASP A C 1
ATOM 794 O O . ASP A 1 101 ? -11.324 3.954 -6.303 1.00 86.69 101 ASP A O 1
ATOM 798 N N . ARG A 1 102 ? -12.263 3.208 -4.399 1.00 86.56 102 ARG A N 1
ATOM 799 C CA . ARG A 1 102 ? -11.056 3.347 -3.573 1.00 86.56 102 ARG A CA 1
ATOM 800 C C . ARG A 1 102 ? -9.942 2.400 -4.010 1.00 86.56 102 ARG A C 1
ATOM 802 O O . ARG A 1 102 ? -8.772 2.757 -3.893 1.00 86.56 102 ARG A O 1
ATOM 809 N N . VAL A 1 103 ? -10.295 1.221 -4.527 1.00 88.31 103 VAL A N 1
ATOM 810 C CA . VAL A 1 103 ? -9.328 0.234 -5.024 1.00 88.31 103 VAL A CA 1
ATOM 811 C C . VAL A 1 103 ? -8.663 0.762 -6.288 1.00 88.31 103 VAL A C 1
ATOM 813 O O . VAL A 1 103 ? -7.443 0.683 -6.413 1.00 88.31 103 VAL A O 1
ATOM 816 N N . ALA A 1 104 ? -9.437 1.332 -7.215 1.00 86.94 104 ALA A N 1
ATOM 817 C CA . ALA A 1 104 ? -8.880 1.971 -8.403 1.00 86.94 104 ALA A CA 1
ATOM 818 C C . ALA A 1 104 ? -7.934 3.119 -8.024 1.00 86.94 104 ALA A C 1
ATOM 820 O O . ALA A 1 104 ? -6.809 3.154 -8.517 1.00 86.94 104 ALA A O 1
ATOM 821 N N . HIS A 1 105 ? -8.331 3.983 -7.081 1.00 88.19 105 HIS A N 1
ATOM 822 C CA . HIS A 1 105 ? -7.461 5.056 -6.589 1.00 88.19 105 HIS A CA 1
ATOM 823 C C . HIS A 1 105 ? -6.156 4.517 -5.993 1.00 88.19 105 HIS A C 1
ATOM 825 O O . HIS A 1 105 ? -5.076 4.981 -6.347 1.00 88.19 105 HIS A O 1
ATOM 831 N N . PHE A 1 106 ? -6.244 3.488 -5.145 1.00 89.38 106 PHE A N 1
ATOM 832 C CA . PHE A 1 106 ? -5.079 2.835 -4.548 1.00 89.38 106 PHE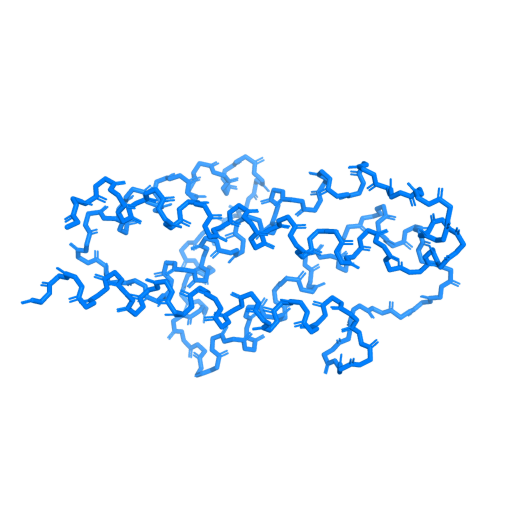 A CA 1
ATOM 833 C C . PHE A 1 106 ? -4.125 2.267 -5.604 1.00 89.38 106 PHE A C 1
ATOM 835 O O . PHE A 1 106 ? -2.907 2.444 -5.516 1.00 89.38 106 PHE A O 1
ATOM 842 N N . VAL A 1 107 ? -4.675 1.618 -6.634 1.00 89.44 107 VAL A N 1
ATOM 843 C CA . VAL A 1 107 ? -3.905 1.104 -7.769 1.00 89.44 107 VAL A CA 1
ATOM 844 C C . VAL A 1 107 ? -3.173 2.230 -8.484 1.00 89.44 107 VAL A C 1
ATOM 846 O O . VAL A 1 107 ? -1.957 2.129 -8.676 1.00 89.44 107 VAL A O 1
ATOM 849 N N . THR A 1 108 ? -3.882 3.297 -8.850 1.00 88.56 108 THR A N 1
ATOM 850 C CA . THR A 1 108 ? -3.294 4.432 -9.559 1.00 88.56 108 THR A CA 1
ATOM 851 C C . THR A 1 108 ? -2.203 5.098 -8.715 1.00 88.56 108 THR A C 1
ATOM 853 O O . THR A 1 108 ? -1.104 5.322 -9.224 1.00 88.56 108 THR A O 1
ATOM 856 N N . SER A 1 109 ? -2.439 5.348 -7.423 1.00 88.88 109 SER A N 1
ATOM 857 C CA . SER A 1 109 ? -1.459 5.970 -6.520 1.00 88.88 109 SER A CA 1
ATOM 858 C C . SER A 1 109 ? -0.203 5.110 -6.345 1.00 88.88 109 SER A C 1
ATOM 860 O O . SER A 1 109 ? 0.916 5.599 -6.519 1.00 88.88 109 SER A O 1
ATOM 862 N N . CYS A 1 110 ? -0.352 3.799 -6.127 1.00 89.06 110 CYS A N 1
ATOM 863 C CA . CYS A 1 110 ? 0.788 2.878 -6.061 1.00 89.06 110 CYS A CA 1
ATOM 864 C C . CYS A 1 110 ? 1.589 2.850 -7.373 1.00 89.06 110 CYS A C 1
ATOM 866 O O . CYS A 1 110 ? 2.821 2.812 -7.366 1.00 89.06 110 CYS A O 1
ATOM 868 N N . GLN A 1 111 ? 0.903 2.883 -8.516 1.00 88.50 111 GLN A N 1
ATOM 869 C CA . GLN A 1 111 ? 1.546 2.932 -9.827 1.00 88.50 111 GLN A CA 1
ATOM 870 C C . GLN A 1 111 ? 2.266 4.258 -10.084 1.00 88.50 111 GLN A C 1
ATOM 872 O O . GLN A 1 111 ? 3.341 4.251 -10.682 1.00 88.50 111 GLN A O 1
ATOM 877 N N . GLN A 1 112 ? 1.734 5.381 -9.605 1.00 88.06 112 GLN A N 1
ATOM 878 C CA . GLN A 1 112 ? 2.395 6.684 -9.687 1.00 88.06 112 GLN A CA 1
ATOM 879 C C . GLN A 1 112 ? 3.671 6.728 -8.845 1.00 88.06 112 GLN A C 1
ATOM 881 O O . GLN A 1 112 ? 4.706 7.166 -9.349 1.00 88.06 112 GLN A O 1
ATOM 886 N N . VAL A 1 113 ? 3.633 6.209 -7.612 1.00 87.81 113 VAL A N 1
ATOM 887 C CA . VAL A 1 113 ? 4.822 6.068 -6.755 1.00 87.81 113 VAL A CA 1
ATOM 888 C C . VAL A 1 113 ? 5.931 5.339 -7.511 1.00 87.81 113 VAL A C 1
ATOM 890 O O . VAL A 1 113 ? 7.035 5.862 -7.657 1.00 87.81 113 VAL A O 1
ATOM 893 N N . VAL A 1 114 ? 5.619 4.173 -8.074 1.00 86.19 114 VAL A N 1
ATOM 894 C CA . VAL A 1 114 ? 6.587 3.363 -8.824 1.00 86.19 114 VAL A CA 1
ATOM 895 C C . VAL A 1 114 ? 7.050 4.066 -10.102 1.00 86.19 114 VAL A C 1
ATOM 897 O O . VAL A 1 114 ? 8.246 4.113 -10.381 1.00 86.19 114 VAL A O 1
ATOM 900 N N . GLY A 1 115 ? 6.121 4.640 -10.866 1.00 84.00 115 GLY A N 1
ATOM 901 C CA . GLY A 1 115 ? 6.408 5.336 -12.121 1.00 84.00 115 GLY A CA 1
ATOM 902 C C . GLY A 1 115 ? 7.211 6.627 -11.950 1.00 84.00 115 GLY A C 1
ATOM 903 O O . GLY A 1 115 ? 7.795 7.104 -12.920 1.00 84.00 115 GLY A O 1
ATOM 904 N N . SER A 1 116 ? 7.264 7.180 -10.737 1.00 83.81 116 SER A N 1
ATOM 905 C CA . SER A 1 116 ? 8.058 8.364 -10.397 1.00 83.81 116 SER A CA 1
ATOM 906 C C . SER A 1 116 ? 9.464 8.041 -9.873 1.00 83.81 116 SER A C 1
ATOM 908 O O . SER A 1 116 ? 10.313 8.935 -9.826 1.00 83.81 116 SER A O 1
ATOM 910 N N . ASP A 1 117 ? 9.755 6.785 -9.502 1.00 85.12 117 ASP A N 1
ATOM 911 C CA . ASP A 1 117 ? 11.074 6.428 -8.976 1.00 85.12 117 ASP A CA 1
ATOM 912 C C . ASP A 1 117 ? 12.126 6.372 -10.097 1.00 85.12 117 ASP A C 1
ATOM 914 O O . ASP A 1 117 ? 12.036 5.618 -11.070 1.00 85.12 117 ASP A O 1
ATOM 918 N N . ALA A 1 118 ? 13.177 7.176 -9.933 1.00 80.00 118 ALA A N 1
ATOM 919 C CA . ALA A 1 118 ? 14.240 7.316 -10.922 1.00 80.00 118 ALA A CA 1
ATOM 920 C C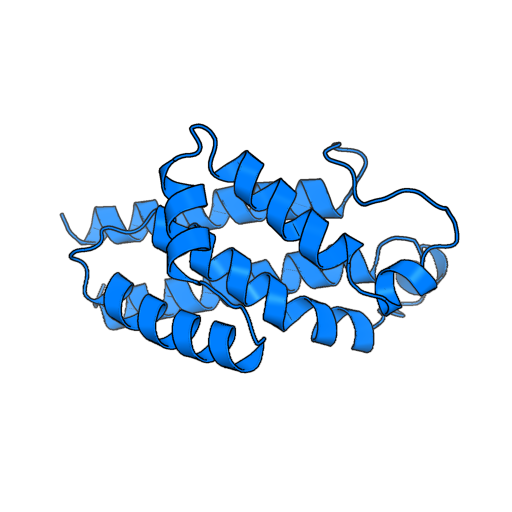 . ALA A 1 118 ? 15.015 6.011 -11.172 1.00 80.00 118 ALA A C 1
ATOM 922 O O . ALA A 1 118 ? 15.468 5.776 -12.295 1.00 80.00 118 ALA A O 1
ATOM 923 N N . LEU A 1 119 ? 15.173 5.157 -10.151 1.00 77.38 119 LEU A N 1
ATOM 924 C CA . LEU A 1 119 ? 15.860 3.877 -10.308 1.00 77.38 119 LEU A CA 1
ATOM 925 C C . LEU A 1 119 ? 14.985 2.915 -11.116 1.00 77.38 119 LEU A C 1
ATOM 927 O O . LEU A 1 119 ? 15.486 2.321 -12.070 1.00 77.38 119 LEU A O 1
ATOM 931 N N . TRP A 1 120 ? 13.688 2.832 -10.814 1.00 77.06 120 TRP A N 1
ATOM 932 C CA . TRP A 1 120 ? 12.731 2.049 -11.599 1.00 77.06 120 TRP A CA 1
ATOM 933 C C . TRP A 1 120 ? 12.719 2.471 -13.075 1.00 77.06 120 TRP A C 1
ATOM 935 O O . TRP A 1 120 ? 12.874 1.629 -13.965 1.00 77.06 120 TRP A O 1
ATOM 945 N N . LEU A 1 121 ? 12.638 3.780 -13.339 1.00 76.50 121 LEU A N 1
ATOM 946 C CA . LEU A 1 121 ? 12.692 4.334 -14.696 1.00 76.50 121 LEU A CA 1
ATOM 947 C C . LEU A 1 121 ? 14.005 3.984 -15.412 1.00 76.50 121 LEU A C 1
ATOM 949 O O . LEU A 1 121 ? 13.987 3.637 -16.590 1.00 76.50 121 LEU A O 1
ATOM 953 N N . SER A 1 122 ? 15.138 4.018 -14.704 1.00 73.62 122 SER A N 1
ATOM 954 C CA . SER A 1 122 ? 16.451 3.681 -15.273 1.00 73.62 122 SER A CA 1
ATOM 955 C C . SER A 1 122 ? 16.647 2.184 -15.555 1.00 73.62 122 SER A C 1
ATOM 957 O O . SER A 1 122 ? 17.416 1.820 -16.445 1.00 73.62 122 SER A O 1
ATOM 959 N N . MET A 1 123 ? 15.961 1.306 -14.814 1.00 69.56 123 MET A N 1
ATOM 960 C CA . MET A 1 123 ? 16.053 -0.149 -14.974 1.00 69.56 123 MET A CA 1
ATOM 961 C C . MET A 1 123 ? 15.150 -0.674 -16.103 1.00 69.56 123 MET A C 1
ATOM 963 O O . MET A 1 123 ? 15.428 -1.738 -16.668 1.00 69.56 123 MET A O 1
ATOM 967 N N . ARG A 1 124 ? 14.095 0.057 -16.494 1.00 66.62 124 ARG A N 1
ATOM 968 C CA . ARG A 1 124 ? 13.247 -0.334 -17.629 1.00 66.62 124 ARG A CA 1
ATOM 969 C C . ARG A 1 124 ? 13.965 -0.109 -18.964 1.00 66.62 124 ARG A C 1
ATOM 971 O O . ARG A 1 124 ? 14.196 1.008 -19.400 1.00 66.62 124 ARG A O 1
ATOM 978 N N . ARG A 1 125 ? 14.206 -1.202 -19.701 1.00 55.06 125 ARG A N 1
ATOM 979 C CA . ARG A 1 125 ? 14.681 -1.167 -21.104 1.00 55.06 125 ARG A CA 1
ATOM 980 C C . ARG A 1 125 ? 13.609 -0.747 -22.131 1.00 55.06 125 ARG A C 1
ATOM 982 O O . ARG A 1 125 ? 13.917 -0.697 -23.318 1.00 55.06 125 ARG A O 1
ATOM 989 N N . LYS A 1 126 ? 12.349 -0.535 -21.724 1.00 52.38 126 LYS A N 1
ATOM 990 C CA . LYS A 1 126 ? 11.218 -0.179 -22.605 1.00 52.38 126 LYS A CA 1
ATOM 991 C C . LYS A 1 126 ? 10.339 0.880 -21.935 1.00 52.38 126 LYS A C 1
ATOM 993 O O . LYS A 1 126 ? 9.848 0.636 -20.837 1.00 52.38 126 LYS A O 1
ATOM 998 N N . ASP A 1 127 ? 10.110 1.985 -22.643 1.00 55.53 127 ASP A N 1
ATOM 999 C CA . ASP A 1 127 ? 9.410 3.229 -22.259 1.00 55.53 127 ASP A CA 1
ATOM 1000 C C . ASP A 1 127 ? 7.911 3.099 -21.904 1.00 55.53 127 ASP A C 1
ATOM 1002 O O . ASP A 1 127 ? 7.113 3.986 -22.201 1.00 55.53 127 ASP A O 1
ATOM 1006 N N . ALA A 1 128 ? 7.466 1.993 -21.311 1.00 62.84 128 ALA A N 1
ATOM 1007 C CA . ALA A 1 128 ? 6.091 1.896 -20.832 1.00 62.84 128 ALA A CA 1
ATOM 1008 C C . ALA A 1 128 ? 6.025 2.328 -19.350 1.00 62.84 128 ALA A C 1
ATOM 1010 O O . ALA A 1 128 ? 6.860 1.879 -18.563 1.00 62.84 128 ALA A O 1
ATOM 1011 N N . PRO A 1 129 ? 5.057 3.158 -18.932 1.00 69.69 129 PRO A N 1
ATOM 1012 C CA . PRO A 1 129 ? 4.739 3.343 -17.515 1.00 69.69 129 PRO A CA 1
ATOM 1013 C C . PRO A 1 129 ? 4.114 2.058 -16.926 1.00 69.69 129 PRO A C 1
ATOM 1015 O O . PRO A 1 129 ? 3.811 1.127 -17.690 1.00 69.69 129 PRO A O 1
ATOM 1018 N N . PRO A 1 130 ? 3.936 1.952 -15.594 1.00 76.31 130 PRO A N 1
ATOM 1019 C CA . PRO A 1 130 ? 3.058 0.940 -15.007 1.00 76.31 130 PRO A CA 1
ATOM 1020 C C . PRO A 1 130 ? 1.662 1.052 -15.631 1.00 76.31 130 PRO A C 1
ATOM 1022 O O . PRO A 1 130 ? 1.209 2.157 -15.931 1.00 76.31 130 PRO A O 1
ATOM 1025 N N . GLN A 1 131 ? 1.014 -0.080 -15.898 1.00 76.44 131 GLN A N 1
ATOM 1026 C CA . GLN A 1 131 ? -0.270 -0.092 -16.603 1.00 76.44 131 GLN A CA 1
ATOM 1027 C C . GLN A 1 131 ? -1.350 -0.766 -15.772 1.00 76.44 131 GLN A C 1
ATOM 1029 O O . GLN A 1 131 ? -1.110 -1.793 -15.141 1.00 76.44 131 GLN A O 1
ATOM 1034 N N . GLU A 1 132 ? -2.569 -0.241 -15.831 1.00 81.44 132 GLU A N 1
ATOM 1035 C CA . GLU A 1 132 ? -3.743 -0.832 -15.187 1.00 81.44 132 GLU A CA 1
ATOM 1036 C C . GLU A 1 132 ? -4.265 -2.052 -15.966 1.00 81.44 132 GLU A C 1
ATOM 1038 O O . GLU A 1 132 ? -5.387 -2.079 -16.468 1.00 81.44 132 GLU A O 1
ATOM 1043 N N . THR A 1 133 ? -3.420 -3.070 -16.147 1.00 78.12 133 THR A N 1
ATOM 1044 C CA . THR A 1 133 ? -3.749 -4.258 -16.942 1.00 78.12 133 THR A CA 1
ATOM 1045 C C . THR A 1 133 ? -3.311 -5.532 -16.241 1.00 78.12 133 THR A C 1
ATOM 1047 O O . THR A 1 133 ? -2.286 -5.567 -15.569 1.00 78.12 133 THR A O 1
ATOM 1050 N N . ILE A 1 134 ? -4.038 -6.627 -16.469 1.00 77.94 134 ILE A N 1
ATOM 1051 C CA . ILE A 1 134 ? -3.694 -7.957 -15.933 1.00 77.94 134 ILE A CA 1
ATOM 1052 C C . ILE A 1 134 ? -2.338 -8.490 -16.423 1.00 77.94 134 ILE A C 1
ATOM 1054 O O . ILE A 1 134 ? -1.790 -9.422 -15.841 1.00 77.94 134 ILE A O 1
ATOM 1058 N N . SER A 1 135 ? -1.808 -7.912 -17.502 1.00 77.69 135 SER A N 1
ATOM 1059 C CA . SER A 1 135 ? -0.481 -8.224 -18.034 1.00 77.69 135 SER A CA 1
ATOM 1060 C C . SER A 1 135 ? 0.637 -7.573 -17.214 1.00 77.69 135 SER A C 1
ATOM 1062 O O . SER A 1 135 ? 1.788 -7.999 -17.303 1.00 77.69 135 SER A O 1
ATOM 1064 N N . ASP A 1 136 ? 0.314 -6.550 -16.421 1.00 77.44 136 ASP A N 1
ATOM 1065 C CA . ASP A 1 136 ? 1.225 -5.943 -15.463 1.00 77.44 136 ASP A CA 1
ATOM 1066 C C . ASP A 1 136 ? 1.142 -6.711 -14.133 1.00 77.44 136 ASP A C 1
ATOM 1068 O O . ASP A 1 136 ? 0.134 -6.695 -13.423 1.00 77.44 136 ASP A O 1
ATOM 1072 N N . ARG A 1 137 ? 2.222 -7.421 -13.785 1.00 81.25 137 ARG A N 1
ATOM 1073 C CA . ARG A 1 137 ? 2.305 -8.181 -12.529 1.00 81.25 137 ARG A CA 1
ATOM 1074 C C . ARG A 1 137 ? 2.118 -7.274 -11.311 1.00 81.25 137 ARG A C 1
ATOM 1076 O O . ARG A 1 137 ? 1.494 -7.705 -10.345 1.00 81.25 137 ARG A O 1
ATOM 1083 N N . GLY A 1 138 ? 2.637 -6.048 -11.356 1.00 84.38 138 GLY A N 1
ATOM 1084 C CA . GLY A 1 138 ? 2.498 -5.091 -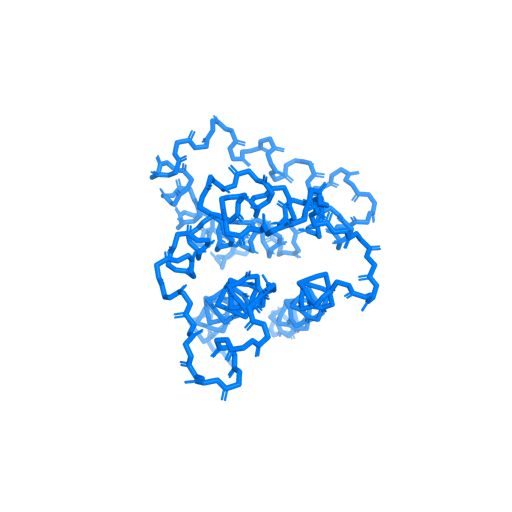10.267 1.00 84.38 138 GLY A CA 1
ATOM 1085 C C . GLY A 1 138 ? 1.041 -4.694 -10.049 1.00 84.38 138 GLY A C 1
ATOM 1086 O O . GLY A 1 138 ? 0.569 -4.726 -8.918 1.00 84.38 138 GLY A O 1
ATOM 1087 N N . TYR A 1 139 ? 0.290 -4.448 -11.126 1.00 86.06 139 TYR A N 1
ATOM 1088 C CA . TYR A 1 139 ? -1.156 -4.196 -11.059 1.00 86.06 139 TYR A CA 1
ATOM 1089 C C . TYR A 1 139 ? -1.929 -5.338 -10.386 1.00 86.06 139 TYR A C 1
ATOM 1091 O O . TYR A 1 139 ? -2.747 -5.103 -9.496 1.00 86.06 139 TYR A O 1
ATOM 1099 N N . VAL A 1 140 ? -1.655 -6.587 -10.780 1.00 87.38 140 VAL A N 1
ATOM 1100 C CA . VAL A 1 140 ? -2.326 -7.764 -10.201 1.00 87.38 140 VAL A CA 1
ATOM 1101 C C . VAL A 1 140 ? -2.019 -7.903 -8.710 1.00 87.38 140 VAL A C 1
ATOM 1103 O O . VAL A 1 140 ? -2.906 -8.248 -7.931 1.00 87.38 140 VAL A O 1
ATOM 1106 N N . VAL A 1 141 ? -0.776 -7.631 -8.306 1.00 89.31 141 VAL A N 1
ATOM 1107 C CA . VAL A 1 141 ? -0.370 -7.686 -6.896 1.00 89.31 141 VAL A CA 1
ATOM 1108 C C . VAL A 1 141 ? -1.042 -6.581 -6.085 1.00 89.31 141 VAL A C 1
ATOM 1110 O O . VAL A 1 141 ? -1.567 -6.884 -5.020 1.00 89.31 141 VAL A O 1
ATOM 1113 N N . ILE A 1 142 ? -1.120 -5.348 -6.600 1.00 89.56 142 ILE A N 1
ATOM 1114 C CA . ILE A 1 142 ? -1.813 -4.255 -5.901 1.00 89.56 142 ILE A CA 1
ATOM 1115 C C . ILE A 1 142 ? -3.296 -4.592 -5.692 1.00 89.56 142 ILE A C 1
ATOM 1117 O O . ILE A 1 142 ? -3.812 -4.407 -4.593 1.00 89.56 142 ILE A O 1
ATOM 1121 N N . LYS A 1 143 ? -3.979 -5.153 -6.700 1.00 90.25 143 LYS A N 1
ATOM 1122 C CA . LYS A 1 143 ? -5.386 -5.562 -6.550 1.00 90.25 143 LYS A CA 1
ATOM 1123 C C . LYS A 1 143 ? -5.588 -6.637 -5.485 1.00 90.25 143 LYS A C 1
ATOM 1125 O O . LYS A 1 143 ? -6.468 -6.498 -4.647 1.00 90.25 143 LYS A O 1
ATOM 1130 N N . ARG A 1 144 ? -4.746 -7.673 -5.476 1.00 89.06 144 ARG A N 1
ATOM 1131 C CA . ARG A 1 144 ? -4.801 -8.718 -4.438 1.00 89.06 144 ARG A CA 1
ATOM 1132 C C . ARG A 1 144 ? -4.489 -8.174 -3.050 1.00 89.06 144 ARG A C 1
ATOM 1134 O O . ARG A 1 144 ? -5.051 -8.636 -2.067 1.00 89.06 144 ARG A O 1
ATOM 1141 N N . ALA A 1 145 ? -3.571 -7.220 -2.960 1.00 88.31 145 ALA A N 1
ATOM 1142 C CA . ALA A 1 145 ? -3.267 -6.566 -1.701 1.00 88.31 145 ALA A CA 1
ATOM 1143 C C . ALA A 1 145 ? -4.450 -5.736 -1.185 1.00 88.31 145 ALA A C 1
ATOM 1145 O O . ALA A 1 145 ? -4.746 -5.784 0.004 1.00 88.31 145 ALA A O 1
ATOM 1146 N N . ALA A 1 146 ? -5.162 -5.038 -2.074 1.00 89.12 146 ALA A N 1
ATOM 1147 C CA . ALA A 1 146 ? -6.376 -4.315 -1.710 1.00 89.12 146 ALA A CA 1
ATOM 1148 C C . ALA A 1 146 ? -7.439 -5.259 -1.122 1.00 89.12 146 ALA A C 1
ATOM 1150 O O . ALA A 1 146 ? -7.968 -4.968 -0.053 1.00 89.12 146 ALA A O 1
ATOM 1151 N N . GLU A 1 147 ? -7.667 -6.419 -1.752 1.00 89.31 147 GLU A N 1
ATOM 1152 C CA . GLU A 1 147 ? -8.579 -7.462 -1.249 1.00 89.31 147 GLU A CA 1
ATOM 1153 C C . GLU A 1 147 ? -8.179 -7.933 0.162 1.00 89.31 147 GLU A C 1
ATOM 1155 O O . GLU A 1 147 ? -9.011 -7.973 1.065 1.00 89.31 147 GLU A O 1
ATOM 1160 N N . LYS A 1 148 ? -6.887 -8.213 0.396 1.00 88.12 148 LYS A N 1
ATOM 1161 C CA . LYS A 1 148 ? -6.381 -8.608 1.726 1.00 88.12 148 LYS A CA 1
ATOM 1162 C C . LYS A 1 148 ? -6.623 -7.533 2.787 1.00 88.12 148 LYS A C 1
ATOM 1164 O O . LYS A 1 148 ? -6.957 -7.854 3.923 1.00 88.12 148 LYS A O 1
ATOM 1169 N N . ILE A 1 149 ? -6.424 -6.262 2.441 1.00 88.56 149 ILE A N 1
ATOM 1170 C CA . ILE A 1 149 ? -6.633 -5.148 3.374 1.00 88.56 149 ILE A CA 1
ATOM 1171 C C . ILE A 1 149 ? -8.116 -5.008 3.711 1.00 88.56 149 ILE A C 1
ATOM 1173 O O . ILE A 1 149 ? -8.456 -4.831 4.878 1.00 88.56 149 ILE A O 1
ATOM 1177 N N . GLU A 1 150 ? -8.996 -5.132 2.721 1.00 88.81 150 GLU A N 1
ATOM 1178 C CA . GLU A 1 150 ? -10.443 -5.130 2.944 1.00 88.81 150 GLU A CA 1
ATOM 1179 C C . GLU A 1 150 ? -10.878 -6.287 3.853 1.00 88.81 150 GLU A C 1
ATOM 1181 O O . GLU A 1 150 ? -11.664 -6.069 4.774 1.00 88.81 150 GLU A O 1
ATOM 1186 N N . GLU A 1 151 ? -10.326 -7.491 3.666 1.00 87.00 151 GLU A N 1
ATOM 1187 C CA . GLU A 1 151 ? -10.572 -8.638 4.551 1.00 87.00 151 GLU A CA 1
ATOM 1188 C C . GLU A 1 151 ? -10.109 -8.371 5.991 1.00 87.00 151 GLU A C 1
ATOM 1190 O O . GLU A 1 151 ? -10.832 -8.670 6.944 1.00 87.00 151 GLU A O 1
ATOM 1195 N N . VAL A 1 152 ? -8.925 -7.779 6.175 1.00 86.06 152 VAL A N 1
ATOM 1196 C CA . VAL A 1 152 ? -8.415 -7.412 7.507 1.00 86.06 152 VAL A CA 1
ATOM 1197 C C . VAL A 1 152 ? -9.333 -6.388 8.170 1.00 86.06 152 VAL A C 1
ATOM 1199 O O . VAL A 1 152 ? -9.719 -6.579 9.321 1.00 86.06 152 VAL A O 1
ATOM 1202 N N . VAL A 1 153 ? -9.753 -5.347 7.449 1.00 85.31 153 VAL A N 1
ATOM 1203 C CA . VAL A 1 153 ? -10.667 -4.324 7.980 1.00 85.31 153 VAL A CA 1
ATOM 1204 C C . VAL A 1 153 ? -12.044 -4.911 8.308 1.00 85.31 153 VAL A C 1
ATOM 1206 O O . VAL A 1 153 ? -12.617 -4.588 9.351 1.00 85.31 153 VAL A O 1
ATOM 1209 N N . ALA A 1 154 ? -12.567 -5.813 7.476 1.00 84.69 154 ALA A N 1
ATOM 1210 C CA . ALA A 1 154 ? -13.815 -6.522 7.755 1.00 84.69 154 ALA A CA 1
ATOM 1211 C C . ALA A 1 154 ? -13.718 -7.366 9.039 1.00 84.69 154 ALA A C 1
ATOM 1213 O O . ALA A 1 154 ? -14.653 -7.392 9.835 1.00 84.69 154 ALA A O 1
ATOM 1214 N N . ASN A 1 155 ? -12.573 -8.009 9.285 1.00 83.00 155 ASN A N 1
ATOM 1215 C CA . ASN A 1 155 ? -12.343 -8.782 10.506 1.00 83.00 155 ASN A CA 1
ATOM 1216 C C . ASN A 1 155 ? -12.186 -7.900 11.755 1.00 83.00 155 ASN A C 1
ATOM 1218 O O . ASN A 1 155 ? -12.637 -8.294 12.828 1.00 83.00 155 ASN A O 1
ATOM 1222 N N . VAL A 1 156 ? -11.570 -6.720 11.626 1.00 78.00 156 VAL A N 1
ATOM 1223 C CA . VAL A 1 156 ? -11.440 -5.742 12.722 1.00 78.00 156 VAL A CA 1
ATOM 1224 C C . VAL A 1 156 ? -12.813 -5.181 13.095 1.00 78.00 156 VAL A C 1
ATOM 1226 O O . VAL A 1 156 ? -13.222 -5.270 14.245 1.00 78.00 156 VAL A O 1
ATOM 1229 N N . THR A 1 157 ? -13.582 -4.715 12.111 1.00 71.88 157 THR A N 1
ATOM 1230 C CA . THR A 1 157 ? -14.931 -4.165 12.339 1.00 71.88 157 THR A CA 1
ATOM 1231 C C . THR A 1 157 ? -15.933 -5.203 12.854 1.00 71.88 157 THR A C 1
ATOM 1233 O O . THR A 1 157 ? -16.834 -4.860 13.614 1.00 71.88 157 THR A O 1
ATOM 1236 N N . ALA A 1 158 ? -15.781 -6.478 12.483 1.00 69.44 158 ALA A N 1
ATOM 1237 C CA . ALA A 1 158 ? -16.590 -7.566 13.030 1.00 69.44 158 ALA A CA 1
ATOM 1238 C C . ALA A 1 158 ? -16.221 -7.940 14.477 1.00 69.44 158 ALA A C 1
ATOM 1240 O O . ALA A 1 158 ? -17.043 -8.544 15.161 1.00 69.44 158 ALA A O 1
ATOM 1241 N N . ALA A 1 159 ? -15.007 -7.621 14.936 1.00 60.16 159 ALA A N 1
ATOM 1242 C CA . ALA A 1 159 ? -14.577 -7.852 16.314 1.00 60.16 159 ALA A CA 1
ATOM 1243 C C . ALA A 1 159 ? -15.043 -6.747 17.283 1.00 60.16 159 ALA A C 1
ATOM 1245 O O . ALA A 1 159 ? -15.094 -6.997 18.487 1.00 60.16 159 ALA A O 1
ATOM 1246 N N . ASP A 1 160 ? -15.410 -5.575 16.752 1.00 52.62 160 ASP A N 1
ATOM 1247 C CA . ASP A 1 160 ? -15.950 -4.425 17.494 1.00 52.62 160 ASP A CA 1
ATOM 1248 C C . ASP A 1 160 ? -17.479 -4.512 17.759 1.00 52.62 160 ASP A C 1
ATOM 1250 O O . ASP A 1 160 ? -18.040 -3.642 18.433 1.00 52.62 160 ASP A O 1
ATOM 1254 N N . LEU A 1 161 ? -18.166 -5.542 17.231 1.00 47.69 161 LEU A N 1
ATOM 1255 C CA . LEU A 1 161 ? -19.610 -5.828 17.387 1.00 47.69 161 LEU A CA 1
ATOM 1256 C C . LEU A 1 161 ? -19.883 -6.941 18.412 1.00 47.69 161 LEU A C 1
ATOM 1258 O O . LEU A 1 161 ? -20.887 -6.804 19.153 1.00 47.69 161 LEU A O 1
#

Sequence (161 aa):
MTDDDTLAMCYQAIGDTATEISQAYSDFGDLVGYYMGQTSTTLQLRLFRPLTLETSLYLLSLLDTTSEIYADIYQETKKLAKELEVSSLEECLTAYKQEPDRVAHFVTSCQQVVGSDALWLSMRRKDAPPQETISDRGYVVIKRAAEKIEEVVANVTAADL

Secondary structure (DSSP, 8-state):
--HHHHHHHHHHHHHHHHHHHHHHHHSTT-HHHHHTT---HHHHHHHHHHHHHHHHHHHHHHS-TTSHHHHHHHHHHHHHHHHTT-S-HHHHHHHHHH-S-HHHHHHHHHHHHHHH-HHHHHH-SS-PPP-SSTT-HHHHHHHHHHHHHHHHHHHHHHH--

pLDDT: mean 80.62, std 10.87, range [47.69, 90.94]

Radius of gyration: 16.07 Å; chains: 1; bounding box: 39×35×45 Å

Foldseek 3Di:
DDPVVLLVLLLVLLQVLLQLLQQLLQPPAPPVCVVVVNGPVVSSVLSSLQSSLLSLLLLLLLADPPDPSNVVSVVVSVVSCVVVVPPDSPVSNVVCNPDPDNLVVSLVSSQVSQQPDPVSVVSHPDPDGQDCDPVRSSNVSSNVSSVVSNVSNVVVVVVVD

Organism: NCBI:txid2293840